Protein AF-A0A7C2ZJB8-F1 (afdb_monomer_lite)

Secondary structure (DSSP, 8-state):
-PPPPHHHH---EEEE---TTGGGT--HHHHHHHHHHTT--EEEE--SSSEESS---STTPEEPTT-TT--HHHHHHHHHHTTTSHHHHHHHH-----PPP-

Structure (mmCIF, N/CA/C/O backbone):
data_AF-A0A7C2ZJB8-F1
#
_entry.id   AF-A0A7C2ZJB8-F1
#
loop_
_atom_site.group_PDB
_atom_site.id
_atom_site.type_symbol
_atom_site.label_atom_id
_atom_site.label_alt_id
_atom_site.label_comp_id
_atom_site.label_asym_id
_atom_site.label_entity_id
_atom_site.label_seq_id
_atom_site.pdbx_PDB_ins_code
_atom_site.Cartn_x
_atom_site.Cartn_y
_atom_site.Cartn_z
_atom_site.occupancy
_atom_site.B_iso_or_equiv
_atom_site.auth_seq_id
_atom_site.auth_comp_id
_atom_site.auth_asym_id
_atom_site.auth_atom_id
_atom_site.pdbx_PDB_model_num
ATOM 1 N N . MET A 1 1 ? -16.116 24.008 15.353 1.00 52.94 1 MET A N 1
ATOM 2 C CA . MET A 1 1 ? -15.093 23.312 16.166 1.00 52.94 1 MET A CA 1
ATOM 3 C C . MET A 1 1 ? -14.077 22.708 15.217 1.00 52.94 1 MET A C 1
ATOM 5 O O . MET A 1 1 ? -14.488 22.059 14.262 1.00 52.94 1 MET A O 1
ATOM 9 N N . GLN A 1 2 ? -12.787 22.972 15.414 1.00 67.12 2 GLN A N 1
ATOM 10 C CA . GLN A 1 2 ? -11.739 22.374 14.589 1.00 67.12 2 GLN A CA 1
ATOM 11 C C . GLN A 1 2 ? -11.598 20.898 14.975 1.00 67.12 2 GLN A C 1
ATOM 13 O O . GLN A 1 2 ? -11.507 20.587 16.160 1.00 67.12 2 GLN A O 1
ATOM 18 N N . ARG A 1 3 ? -11.660 19.988 13.997 1.00 79.31 3 ARG A N 1
ATOM 19 C CA . ARG A 1 3 ? -11.405 18.563 14.247 1.00 79.31 3 ARG A CA 1
ATOM 20 C C . ARG A 1 3 ? -9.956 18.390 14.695 1.00 79.31 3 ARG A C 1
ATOM 22 O O . ARG A 1 3 ? -9.065 19.000 14.107 1.00 79.31 3 ARG A O 1
ATOM 29 N N . ASP A 1 4 ? -9.737 17.529 15.686 1.00 87.81 4 ASP A N 1
ATOM 30 C CA . ASP A 1 4 ? -8.391 17.102 16.063 1.00 87.81 4 ASP A CA 1
ATOM 31 C C . ASP A 1 4 ? -7.635 16.559 14.840 1.00 87.81 4 ASP A C 1
ATOM 33 O O . ASP A 1 4 ? -8.243 15.935 13.956 1.00 87.81 4 ASP A O 1
ATOM 37 N N . PRO A 1 5 ? -6.310 16.766 14.765 1.00 85.19 5 PRO A N 1
ATOM 38 C CA . PRO A 1 5 ? -5.517 16.243 13.664 1.00 85.19 5 PRO A CA 1
ATOM 39 C C . PRO A 1 5 ? -5.594 14.711 13.618 1.00 85.19 5 PRO A C 1
ATOM 41 O O . PRO A 1 5 ? -5.747 14.050 14.648 1.00 85.19 5 PRO A O 1
ATOM 44 N N . TRP A 1 6 ? -5.483 14.136 12.419 1.00 79.81 6 TRP A N 1
ATOM 45 C CA . TRP A 1 6 ? -5.671 12.699 12.182 1.00 79.81 6 TRP A CA 1
ATOM 46 C C . TRP A 1 6 ? -4.822 11.818 13.108 1.00 79.81 6 TRP A C 1
ATOM 48 O O . TRP A 1 6 ? -5.330 10.845 13.662 1.00 79.81 6 TRP A O 1
ATOM 58 N N . TYR A 1 7 ? -3.574 12.214 13.376 1.00 82.38 7 TYR A N 1
ATOM 59 C CA . TYR A 1 7 ? -2.637 11.459 14.212 1.00 82.38 7 TYR A CA 1
ATOM 60 C C . TYR A 1 7 ? -3.044 11.397 15.693 1.00 82.38 7 TYR A C 1
ATOM 62 O O . TYR A 1 7 ? -2.515 10.581 16.439 1.00 82.38 7 TYR A O 1
ATOM 70 N N . ARG A 1 8 ? -3.987 12.241 16.140 1.00 87.44 8 ARG A N 1
ATOM 71 C CA . ARG A 1 8 ? -4.607 12.159 17.477 1.00 87.44 8 ARG A CA 1
ATOM 72 C C . ARG A 1 8 ? -5.916 11.366 17.489 1.00 87.44 8 ARG A C 1
ATOM 74 O O . ARG A 1 8 ? -6.395 11.005 18.563 1.00 87.44 8 ARG A O 1
ATOM 81 N N . ARG A 1 9 ? -6.501 11.113 16.314 1.00 86.12 9 ARG A N 1
ATOM 82 C CA . ARG A 1 9 ? -7.786 10.419 16.145 1.00 86.12 9 ARG A CA 1
ATOM 83 C C . ARG A 1 9 ? -7.622 8.927 15.869 1.00 86.12 9 ARG A C 1
ATOM 85 O O . ARG A 1 9 ? -8.394 8.157 16.421 1.00 86.12 9 ARG A O 1
ATOM 92 N N . VAL A 1 10 ? -6.631 8.528 15.071 1.00 88.50 10 VAL A N 1
ATOM 93 C CA . VAL A 1 10 ? -6.388 7.119 14.710 1.00 88.50 10 VAL A CA 1
ATOM 94 C C . VAL A 1 10 ? -5.934 6.321 15.938 1.00 88.50 10 VAL A C 1
ATOM 96 O O . VAL A 1 10 ? -4.923 6.652 16.560 1.00 88.50 10 VAL A O 1
ATOM 99 N N . ARG A 1 11 ? -6.666 5.258 16.286 1.00 90.62 11 ARG A N 1
ATOM 100 C CA . ARG A 1 11 ? -6.363 4.346 17.402 1.00 90.62 11 ARG A CA 1
ATOM 101 C C . ARG A 1 11 ? -6.018 2.939 16.930 1.00 90.62 11 ARG A C 1
ATOM 103 O O . ARG A 1 11 ? -5.228 2.271 17.597 1.00 90.62 11 ARG A O 1
ATOM 110 N N . ARG A 1 12 ? -6.572 2.488 15.800 1.00 92.12 12 ARG A N 1
ATOM 111 C CA . ARG A 1 12 ? -6.298 1.159 15.233 1.00 92.12 12 ARG A CA 1
ATOM 112 C C . ARG A 1 12 ? -5.542 1.241 13.910 1.00 92.12 12 ARG A C 1
ATOM 114 O O . ARG A 1 12 ? -6.063 1.732 12.911 1.00 92.12 12 ARG A O 1
ATOM 121 N N . TRP A 1 13 ? -4.338 0.679 13.904 1.00 89.75 13 TRP A N 1
ATOM 122 C CA . TRP A 1 13 ? -3.475 0.602 12.731 1.00 89.75 13 TRP A CA 1
ATOM 123 C C . TRP A 1 13 ? -3.442 -0.806 12.145 1.00 89.75 13 TRP A C 1
ATOM 125 O O . TRP A 1 13 ? -3.318 -1.787 12.875 1.00 89.75 13 TRP A O 1
ATOM 135 N N . GLY A 1 14 ? -3.525 -0.889 10.822 1.00 88.88 14 GLY A N 1
ATOM 136 C CA . GLY A 1 14 ? -3.193 -2.070 10.041 1.00 88.88 14 GLY A CA 1
ATOM 137 C C . GLY A 1 14 ? -1.852 -1.884 9.345 1.00 88.88 14 GLY A C 1
ATOM 138 O O . GLY A 1 14 ? -1.486 -0.776 8.960 1.00 88.88 14 GLY A O 1
ATOM 139 N N . GLN A 1 15 ? -1.125 -2.973 9.142 1.00 88.19 15 GLN A N 1
ATOM 140 C CA . GLN A 1 15 ? 0.064 -2.976 8.302 1.00 88.19 15 GLN A CA 1
ATOM 141 C C . GLN A 1 15 ? -0.065 -4.109 7.298 1.00 88.19 15 GLN A C 1
ATOM 143 O O . GLN A 1 15 ? -0.367 -5.241 7.677 1.00 88.19 15 GLN A O 1
ATOM 148 N N . THR A 1 16 ? 0.172 -3.807 6.025 1.00 86.69 16 THR A N 1
ATOM 149 C CA . THR A 1 16 ? 0.275 -4.839 4.990 1.00 86.69 16 THR A CA 1
ATOM 150 C C . THR A 1 16 ? 1.633 -4.754 4.321 1.00 86.69 16 THR A C 1
ATOM 152 O O . THR A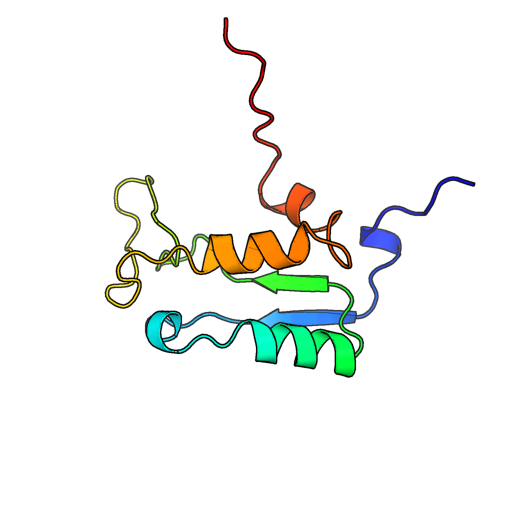 1 16 ? 2.186 -3.669 4.140 1.00 86.69 16 THR A O 1
ATOM 155 N N . ASN A 1 17 ? 2.191 -5.922 4.009 1.00 89.19 17 ASN A N 1
ATOM 156 C CA . ASN A 1 17 ? 3.483 -6.035 3.358 1.00 89.19 17 ASN A CA 1
ATOM 157 C C . ASN A 1 17 ? 3.291 -6.656 1.977 1.00 89.19 17 ASN A C 1
ATOM 159 O O . ASN A 1 17 ? 3.002 -7.846 1.867 1.00 89.19 17 ASN A O 1
ATOM 163 N N . ILE A 1 18 ? 3.460 -5.840 0.944 1.00 90.38 18 ILE A N 1
ATOM 164 C CA . ILE A 1 18 ? 3.484 -6.257 -0.451 1.00 90.38 18 ILE A CA 1
ATOM 165 C C . ILE A 1 18 ? 4.767 -7.059 -0.679 1.00 90.38 18 ILE A C 1
ATOM 167 O O . ILE A 1 18 ? 5.872 -6.587 -0.381 1.00 90.38 18 ILE A O 1
ATOM 171 N N . ARG A 1 19 ? 4.617 -8.272 -1.203 1.00 91.12 19 ARG A N 1
ATOM 172 C CA . ARG A 1 19 ? 5.690 -9.172 -1.636 1.00 91.12 19 ARG A CA 1
ATOM 173 C C . ARG A 1 19 ? 5.929 -9.011 -3.133 1.00 91.12 19 ARG A C 1
ATOM 175 O O . ARG A 1 19 ? 5.042 -8.586 -3.866 1.00 91.12 19 ARG A O 1
ATOM 182 N N . GLU A 1 20 ? 7.106 -9.426 -3.602 1.00 91.19 20 GLU A N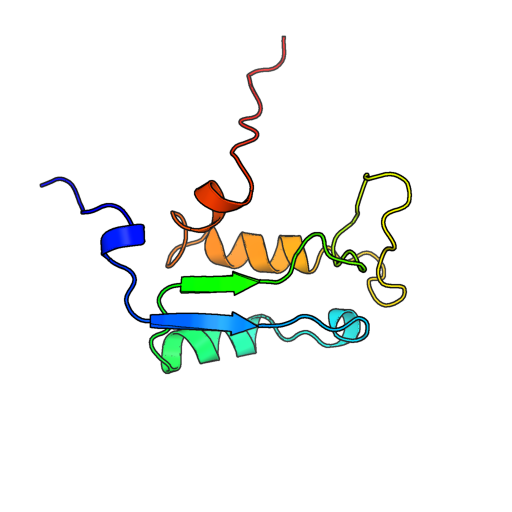 1
ATOM 183 C CA . GLU A 1 20 ? 7.521 -9.237 -5.000 1.00 91.19 20 GLU A CA 1
ATOM 184 C C . GLU A 1 20 ? 6.501 -9.801 -6.005 1.00 91.19 20 GLU A C 1
ATOM 186 O O . GLU A 1 20 ? 6.244 -9.148 -7.013 1.00 91.19 20 GLU A O 1
ATOM 191 N N . ILE A 1 21 ? 5.872 -10.940 -5.683 1.00 92.69 21 ILE A N 1
ATOM 192 C CA . ILE A 1 21 ? 4.871 -11.641 -6.509 1.00 92.69 21 ILE A CA 1
ATOM 193 C C . ILE A 1 21 ? 3.449 -11.063 -6.422 1.00 92.69 21 ILE A C 1
ATOM 195 O O . ILE A 1 21 ? 2.626 -11.299 -7.305 1.00 92.69 21 ILE A O 1
ATOM 199 N N . ASP A 1 22 ? 3.134 -10.293 -5.380 1.00 91.62 22 ASP A N 1
ATOM 200 C CA . ASP A 1 22 ? 1.758 -9.864 -5.136 1.00 91.62 22 ASP A CA 1
ATOM 201 C C . ASP A 1 22 ? 1.149 -8.959 -6.230 1.00 91.62 22 ASP A C 1
ATOM 203 O O . ASP A 1 22 ? -0.065 -9.050 -6.411 1.00 91.62 22 ASP A O 1
ATOM 207 N N . PRO A 1 23 ? 1.887 -8.135 -7.014 1.00 92.12 23 PRO A N 1
ATOM 208 C CA . PRO A 1 23 ? 1.285 -7.281 -8.044 1.00 92.12 23 PRO A CA 1
ATOM 209 C C . PRO A 1 23 ? 0.352 -7.981 -9.039 1.00 92.12 23 PRO A C 1
ATOM 211 O O . PRO A 1 23 ? -0.593 -7.348 -9.513 1.00 92.12 23 PRO A O 1
ATOM 214 N N . GLN A 1 24 ? 0.567 -9.272 -9.307 1.00 92.31 24 GLN A N 1
ATOM 215 C CA . GLN A 1 24 ? -0.267 -10.070 -10.213 1.00 92.31 24 GLN A CA 1
ATOM 216 C C . GLN A 1 24 ? -1.646 -10.401 -9.636 1.00 92.31 24 GLN A C 1
ATOM 218 O O . GLN A 1 24 ? -2.596 -10.608 -10.389 1.00 92.31 24 GLN A O 1
ATOM 223 N N . HIS A 1 25 ? -1.760 -10.470 -8.309 1.00 91.88 25 HIS A N 1
ATOM 224 C CA . HIS A 1 25 ? -2.933 -11.019 -7.625 1.00 91.88 25 HIS A CA 1
ATOM 225 C C . HIS A 1 25 ? -3.394 -10.172 -6.430 1.00 91.88 25 HIS A C 1
ATOM 227 O O . HIS A 1 25 ? -4.218 -10.623 -5.637 1.00 91.88 25 HIS A O 1
ATOM 233 N N . TYR A 1 26 ? -2.873 -8.950 -6.273 1.00 93.44 26 TYR A N 1
ATOM 234 C CA . TYR A 1 26 ? -3.228 -8.083 -5.153 1.00 93.44 26 TYR A CA 1
ATOM 235 C C . TYR A 1 26 ? -4.682 -7.607 -5.273 1.00 93.44 26 TYR A C 1
ATOM 237 O O . TYR A 1 26 ? -4.994 -6.735 -6.093 1.00 93.44 26 TYR A O 1
ATOM 245 N N . ASP A 1 27 ? -5.553 -8.159 -4.427 1.00 93.44 27 ASP A N 1
ATOM 246 C CA . ASP A 1 27 ? -6.971 -7.809 -4.341 1.00 93.44 27 ASP A CA 1
ATOM 247 C C . ASP A 1 27 ? -7.182 -6.598 -3.417 1.00 93.44 27 ASP A C 1
ATOM 249 O O . ASP A 1 27 ? -7.337 -6.710 -2.198 1.00 93.44 27 ASP A O 1
ATOM 253 N N . ILE A 1 28 ? -7.172 -5.408 -4.017 1.00 91.25 28 ILE A N 1
ATOM 254 C CA . ILE A 1 28 ? -7.360 -4.139 -3.304 1.00 91.25 28 ILE A CA 1
ATOM 255 C C . ILE A 1 28 ? -8.757 -4.056 -2.673 1.00 91.25 28 ILE A C 1
ATOM 257 O O . ILE A 1 28 ? -8.900 -3.573 -1.549 1.00 91.25 28 ILE A O 1
ATOM 261 N N . ALA A 1 29 ? -9.788 -4.546 -3.366 1.00 91.69 29 ALA A N 1
ATOM 262 C CA . ALA A 1 29 ? -11.165 -4.469 -2.888 1.00 91.69 29 ALA A CA 1
ATOM 263 C C . ALA A 1 29 ? -11.382 -5.354 -1.653 1.00 91.69 29 ALA A C 1
ATOM 265 O O . ALA A 1 29 ? -12.116 -4.978 -0.733 1.00 91.69 29 ALA A O 1
ATOM 266 N N . TRP A 1 30 ? -10.731 -6.518 -1.610 1.00 94.38 30 TRP A N 1
ATOM 267 C CA . TRP A 1 30 ? -10.711 -7.374 -0.431 1.00 94.38 30 TRP A CA 1
ATOM 268 C C . TRP A 1 30 ? -10.034 -6.680 0.750 1.00 94.38 30 TRP A C 1
ATOM 270 O O . TRP A 1 30 ? -10.633 -6.605 1.821 1.00 94.38 30 TRP A O 1
ATOM 280 N N . TRP A 1 31 ? -8.847 -6.095 0.557 1.00 92.44 31 TRP A N 1
ATOM 281 C CA . TRP A 1 31 ? -8.137 -5.385 1.627 1.00 92.44 31 TRP A CA 1
ATOM 282 C C . TRP A 1 31 ? -8.925 -4.189 2.162 1.00 92.44 31 TRP A C 1
ATOM 284 O O . TRP A 1 31 ? -9.072 -4.042 3.374 1.00 92.44 31 TRP A O 1
ATOM 294 N N . GLN A 1 32 ? -9.516 -3.385 1.276 1.00 90.06 32 GLN A N 1
ATOM 295 C CA . GLN A 1 32 ? -10.361 -2.258 1.668 1.00 90.06 32 GLN A CA 1
ATOM 296 C C . GLN A 1 32 ? -11.569 -2.714 2.502 1.00 90.06 32 GLN A C 1
ATOM 298 O O . GLN A 1 32 ? -11.933 -2.074 3.493 1.00 90.06 32 GLN A O 1
ATOM 303 N N . ARG A 1 33 ? -12.198 -3.833 2.121 1.00 92.81 33 ARG A N 1
ATOM 304 C CA . ARG A 1 33 ? -13.291 -4.447 2.884 1.00 92.81 33 ARG A CA 1
ATOM 305 C C . ARG A 1 33 ? -12.812 -4.944 4.242 1.00 92.81 33 ARG A C 1
ATOM 307 O O . ARG A 1 33 ? -13.426 -4.595 5.244 1.00 92.81 33 ARG A O 1
ATOM 314 N N . TYR A 1 34 ? -11.703 -5.671 4.273 1.00 93.81 34 TYR A N 1
ATOM 315 C CA . TYR A 1 34 ? -11.120 -6.209 5.494 1.00 93.81 34 TYR A CA 1
ATOM 316 C C . TYR A 1 34 ? -10.767 -5.102 6.495 1.00 93.81 34 TYR A C 1
ATOM 318 O O . TYR A 1 34 ? -11.143 -5.185 7.663 1.00 93.81 34 TYR A O 1
ATOM 326 N N . TRP A 1 35 ? -10.107 -4.025 6.058 1.00 91.81 35 TRP A N 1
ATOM 327 C CA . TRP A 1 35 ? -9.771 -2.897 6.934 1.00 91.81 35 TRP A CA 1
ATOM 328 C C . TRP A 1 35 ? -11.017 -2.215 7.498 1.00 91.81 35 TRP A C 1
ATOM 330 O O . TRP A 1 35 ? -11.066 -1.916 8.689 1.00 91.81 35 TRP A O 1
ATOM 340 N N . ARG A 1 36 ? -12.059 -2.041 6.677 1.00 90.00 36 ARG A N 1
ATOM 341 C CA . ARG A 1 36 ? -13.338 -1.487 7.132 1.00 90.00 36 ARG A CA 1
ATOM 342 C C . ARG A 1 36 ? -14.020 -2.392 8.161 1.00 90.00 36 ARG A C 1
ATOM 344 O O . ARG A 1 36 ? -14.436 -1.909 9.208 1.00 90.00 36 ARG A O 1
ATOM 351 N N . GLU A 1 37 ? -14.128 -3.688 7.881 1.00 95.00 37 GLU A N 1
ATOM 352 C CA . GLU A 1 37 ? -14.807 -4.664 8.749 1.00 95.00 37 GLU A CA 1
ATOM 353 C C . GLU A 1 37 ? -14.074 -4.880 10.076 1.00 95.00 37 GLU A C 1
ATOM 355 O O . GLU A 1 37 ? -14.699 -5.102 11.110 1.00 95.00 37 GLU A O 1
ATOM 360 N N . THR A 1 38 ? -12.749 -4.745 10.072 1.00 94.19 38 THR A N 1
ATOM 361 C CA . THR A 1 38 ? -11.916 -4.841 11.279 1.00 94.19 38 THR A CA 1
ATOM 362 C C . THR A 1 38 ? -11.737 -3.506 12.004 1.00 94.19 38 THR A C 1
ATOM 364 O O . THR A 1 38 ? -11.039 -3.450 13.019 1.00 94.19 38 THR A O 1
ATOM 367 N N . GLY A 1 39 ? -12.371 -2.428 11.532 1.00 91.38 39 GLY A N 1
ATOM 368 C CA . GLY A 1 39 ? -12.294 -1.102 12.148 1.00 91.38 39 GLY A CA 1
ATOM 369 C C . GLY A 1 39 ? -10.887 -0.501 12.137 1.00 91.38 39 GLY A C 1
ATOM 370 O O . GLY A 1 39 ? -10.528 0.213 13.069 1.00 91.38 39 GLY A O 1
ATOM 371 N N . ILE A 1 40 ? -10.063 -0.842 11.144 1.00 90.75 40 ILE A N 1
ATOM 372 C CA . ILE A 1 40 ? -8.750 -0.226 10.943 1.00 90.75 40 ILE A CA 1
ATOM 373 C C . ILE A 1 40 ? -8.946 1.219 10.474 1.00 90.75 40 ILE A C 1
ATOM 375 O O . ILE A 1 40 ? -9.660 1.488 9.510 1.00 90.75 40 ILE A O 1
ATOM 379 N N . GLU A 1 41 ? -8.286 2.144 11.165 1.00 86.44 41 GLU A N 1
ATOM 380 C CA . GLU A 1 41 ? -8.416 3.594 10.983 1.00 86.44 41 GLU A CA 1
ATOM 381 C C . GLU A 1 41 ? -7.181 4.224 10.321 1.00 86.44 41 GLU A C 1
ATOM 383 O O . GLU A 1 41 ? -7.242 5.352 9.840 1.00 86.44 41 GLU A O 1
ATOM 388 N N . GLY A 1 42 ? -6.057 3.501 10.281 1.00 86.75 42 GLY A N 1
ATOM 389 C CA . GLY A 1 42 ? -4.838 3.873 9.558 1.00 86.75 42 GLY A CA 1
ATOM 390 C C . GLY A 1 42 ? -4.155 2.635 8.980 1.00 86.75 42 GLY A C 1
ATOM 391 O O . GLY A 1 42 ? -4.136 1.594 9.633 1.00 86.75 42 GLY A O 1
ATOM 392 N N . VAL A 1 43 ? -3.582 2.726 7.778 1.00 89.12 43 VAL A N 1
ATOM 393 C CA . VAL A 1 43 ? -2.830 1.620 7.163 1.00 89.12 43 VAL A CA 1
ATOM 394 C C . VAL A 1 43 ? -1.409 2.061 6.846 1.00 89.12 43 VAL A C 1
ATOM 396 O O . VAL A 1 43 ? -1.195 3.121 6.267 1.00 89.12 43 VAL A O 1
ATOM 399 N N . VAL A 1 44 ? -0.439 1.224 7.203 1.00 87.25 44 VAL A N 1
ATOM 400 C CA . VAL A 1 44 ? 0.958 1.370 6.794 1.00 87.25 44 VAL A CA 1
ATOM 401 C C . VAL A 1 44 ? 1.240 0.406 5.645 1.00 87.25 44 VAL A C 1
ATOM 403 O O . VAL A 1 44 ? 1.003 -0.801 5.761 1.00 87.25 44 VAL A O 1
ATOM 406 N N . LEU A 1 45 ? 1.756 0.951 4.545 1.00 87.12 45 LEU A N 1
ATOM 407 C CA . LEU A 1 45 ? 2.189 0.204 3.368 1.00 87.12 45 LEU A CA 1
ATOM 408 C C . LEU A 1 45 ? 3.703 0.291 3.225 1.00 87.12 45 LEU A C 1
ATOM 410 O O . LEU A 1 45 ? 4.299 1.346 3.442 1.00 87.12 45 LEU A O 1
ATOM 414 N N . ASN A 1 46 ? 4.328 -0.807 2.816 1.00 84.88 46 ASN A N 1
ATOM 415 C CA . ASN A 1 46 ? 5.731 -0.789 2.435 1.00 84.88 46 ASN A CA 1
ATOM 416 C C . ASN A 1 46 ? 5.906 -0.129 1.056 1.00 84.88 46 ASN A C 1
ATOM 418 O O . ASN A 1 46 ? 5.343 -0.568 0.054 1.00 84.88 46 ASN A O 1
ATOM 422 N N . ALA A 1 47 ? 6.736 0.911 1.009 1.00 78.25 47 ALA A N 1
ATOM 423 C CA . ALA A 1 47 ? 7.148 1.602 -0.207 1.00 78.25 47 ALA A CA 1
ATOM 424 C C . ALA A 1 47 ? 8.602 2.065 -0.061 1.00 78.25 47 ALA A C 1
ATOM 426 O O . ALA A 1 47 ? 9.014 2.466 1.024 1.00 78.25 47 ALA A O 1
ATOM 427 N N . GLY A 1 48 ? 9.388 1.999 -1.139 1.00 68.88 48 GLY A N 1
ATOM 428 C CA . GLY A 1 48 ? 10.778 2.477 -1.129 1.00 68.88 48 GLY A CA 1
ATOM 429 C C . GLY A 1 48 ? 11.783 1.558 -0.421 1.00 68.88 48 GLY A C 1
ATOM 430 O O . GLY A 1 48 ? 12.804 2.036 0.063 1.00 68.88 48 GLY A O 1
ATOM 431 N N . GLY A 1 49 ? 11.488 0.255 -0.332 1.00 74.19 49 GLY A N 1
ATOM 432 C CA . GLY A 1 49 ? 12.435 -0.763 0.135 1.00 74.19 49 GLY A CA 1
ATOM 433 C C . GLY A 1 49 ? 13.367 -1.257 -0.979 1.00 74.19 49 GLY A C 1
ATOM 434 O O . GLY A 1 49 ? 13.671 -0.540 -1.922 1.00 74.19 49 GLY A O 1
ATOM 435 N N . ILE A 1 50 ? 13.800 -2.518 -0.895 1.00 83.62 50 ILE A N 1
ATOM 436 C CA . ILE A 1 50 ? 14.634 -3.150 -1.938 1.00 83.62 50 ILE A CA 1
ATOM 437 C C . ILE A 1 50 ? 13.883 -3.240 -3.277 1.00 83.62 50 ILE A C 1
ATOM 439 O O . ILE A 1 50 ? 14.513 -3.191 -4.329 1.00 83.62 50 ILE A O 1
ATOM 443 N N . VAL A 1 51 ? 12.553 -3.381 -3.239 1.00 91.25 51 VAL A N 1
ATOM 444 C CA . VAL A 1 51 ? 11.695 -3.586 -4.412 1.00 91.25 51 VAL A CA 1
ATOM 445 C C . VAL A 1 51 ? 10.651 -2.472 -4.524 1.00 91.25 51 VAL A C 1
ATOM 447 O O . VAL A 1 51 ? 9.939 -2.178 -3.562 1.00 91.25 51 VAL A O 1
ATOM 450 N N . ALA A 1 52 ? 10.519 -1.902 -5.722 1.00 92.69 52 ALA A N 1
ATOM 451 C CA . ALA A 1 52 ? 9.493 -0.935 -6.086 1.00 92.69 52 ALA A CA 1
ATOM 452 C C . ALA A 1 52 ? 8.233 -1.627 -6.627 1.00 92.69 52 ALA A C 1
ATOM 454 O O . ALA A 1 52 ? 8.299 -2.421 -7.572 1.00 92.69 52 ALA A O 1
ATOM 455 N N . TYR A 1 53 ? 7.081 -1.237 -6.079 1.00 92.88 53 TYR A N 1
ATOM 456 C CA . TYR A 1 53 ? 5.736 -1.649 -6.512 1.00 92.88 53 TYR A CA 1
ATOM 457 C C . TYR A 1 53 ? 5.001 -0.543 -7.291 1.00 92.88 53 TYR A C 1
ATOM 459 O O . TYR A 1 53 ? 3.775 -0.494 -7.314 1.00 92.88 53 TYR A O 1
ATOM 467 N N . TYR A 1 54 ? 5.771 0.356 -7.903 1.00 92.19 54 TYR A N 1
ATOM 468 C CA . TYR A 1 54 ? 5.340 1.510 -8.696 1.00 92.19 54 TYR A CA 1
ATOM 469 C C . TYR A 1 54 ? 6.325 1.729 -9.859 1.00 92.19 54 TYR A C 1
ATOM 471 O O . TYR A 1 54 ? 7.437 1.179 -9.820 1.00 92.19 54 TYR A O 1
ATOM 479 N N . PRO A 1 55 ? 5.975 2.518 -10.895 1.00 90.94 55 PRO A N 1
ATOM 480 C CA . PRO A 1 55 ? 6.893 2.893 -11.973 1.00 90.94 55 PRO A CA 1
ATOM 481 C C . PRO A 1 55 ? 7.979 3.857 -11.461 1.00 90.94 55 PRO A C 1
ATOM 483 O O . PRO A 1 55 ? 7.938 5.067 -11.674 1.00 90.94 55 PRO A O 1
ATOM 486 N N . THR A 1 56 ? 8.955 3.320 -10.726 1.00 89.75 56 THR A N 1
ATOM 487 C CA . THR A 1 56 ? 10.035 4.096 -10.105 1.00 89.75 56 THR A CA 1
ATOM 488 C C . THR A 1 56 ? 10.911 4.797 -11.146 1.00 89.75 56 THR A C 1
ATOM 490 O O . THR A 1 56 ? 11.393 4.177 -12.089 1.00 89.75 56 THR A O 1
ATOM 493 N N . ALA A 1 57 ? 11.168 6.089 -10.929 1.00 89.44 57 ALA A N 1
ATOM 494 C CA . ALA A 1 57 ? 12.153 6.876 -11.677 1.00 89.44 57 ALA A CA 1
ATOM 495 C C . ALA A 1 57 ? 13.505 6.988 -10.943 1.00 89.44 57 ALA A C 1
ATOM 497 O O . ALA A 1 57 ? 14.402 7.695 -11.396 1.00 89.44 57 ALA A O 1
ATOM 498 N N . VAL A 1 58 ? 13.646 6.330 -9.785 1.00 88.69 58 VAL A N 1
ATOM 499 C CA . VAL A 1 58 ? 14.874 6.357 -8.980 1.00 88.69 58 VAL A CA 1
ATOM 500 C C . VAL A 1 58 ? 15.916 5.428 -9.616 1.00 88.69 58 VAL A C 1
ATOM 502 O O . VAL A 1 58 ? 15.655 4.224 -9.715 1.00 88.69 58 VAL A O 1
ATOM 505 N N . PRO A 1 59 ? 17.094 5.939 -10.026 1.00 90.25 59 PRO A N 1
ATOM 506 C CA . PRO A 1 59 ? 18.142 5.113 -10.617 1.00 90.25 59 PRO A CA 1
ATOM 507 C C . PRO A 1 59 ? 18.576 3.978 -9.682 1.00 90.25 59 PRO A C 1
ATOM 509 O O . PRO A 1 59 ? 18.801 4.197 -8.495 1.00 90.25 59 PRO A O 1
ATOM 512 N N . GLY A 1 60 ? 18.693 2.760 -10.216 1.00 87.62 60 GLY A N 1
ATOM 513 C CA . GLY A 1 60 ? 19.137 1.580 -9.461 1.00 87.62 60 GLY A CA 1
ATOM 514 C C . GLY A 1 60 ? 18.097 0.972 -8.511 1.00 87.62 60 GLY A C 1
ATOM 515 O O . GLY A 1 60 ? 18.357 -0.077 -7.926 1.00 87.62 60 GLY A O 1
ATOM 516 N N . HIS A 1 61 ? 16.909 1.568 -8.375 1.00 90.38 61 HIS A N 1
ATOM 517 C CA . HIS A 1 61 ? 15.834 0.981 -7.581 1.00 90.38 61 HIS A CA 1
ATOM 518 C C . HIS A 1 61 ? 15.212 -0.200 -8.336 1.00 90.38 61 HIS A C 1
ATOM 520 O O . HIS A 1 61 ? 14.638 -0.035 -9.415 1.00 90.38 61 HIS A O 1
ATOM 526 N N . ARG A 1 62 ? 15.328 -1.407 -7.775 1.00 91.44 62 ARG A N 1
ATOM 527 C CA . ARG A 1 62 ? 14.795 -2.624 -8.392 1.00 91.44 62 ARG A CA 1
ATOM 528 C C . ARG A 1 62 ? 13.271 -2.552 -8.449 1.00 91.44 62 ARG A C 1
ATOM 530 O O . ARG A 1 62 ? 12.603 -2.552 -7.424 1.00 91.44 62 ARG A O 1
ATOM 537 N N . ARG A 1 63 ? 12.713 -2.550 -9.655 1.00 92.12 63 ARG A N 1
ATOM 538 C CA . ARG A 1 63 ? 11.275 -2.714 -9.895 1.00 92.12 63 ARG A CA 1
ATOM 539 C C . ARG A 1 63 ? 10.891 -4.188 -9.756 1.00 92.12 63 ARG A C 1
ATOM 541 O O . ARG A 1 63 ? 11.646 -5.041 -10.222 1.00 92.12 63 ARG A O 1
ATOM 548 N N . SER A 1 64 ? 9.737 -4.492 -9.154 1.00 92.88 64 SER A N 1
ATOM 549 C CA . SER A 1 64 ? 9.237 -5.874 -9.157 1.00 92.88 64 SER A CA 1
ATOM 550 C C . SER A 1 64 ? 9.085 -6.366 -10.609 1.00 92.88 64 SER A C 1
ATOM 552 O O . SER A 1 64 ? 8.443 -5.681 -11.412 1.00 92.88 64 SER A O 1
ATOM 554 N N . PRO A 1 65 ? 9.631 -7.546 -10.964 1.00 92.38 65 PRO A N 1
ATOM 555 C CA . PRO A 1 65 ? 9.471 -8.125 -12.298 1.00 92.38 65 PRO A CA 1
ATOM 556 C C . PRO A 1 65 ? 8.019 -8.536 -12.582 1.00 92.38 65 PRO A C 1
ATOM 558 O O . PRO A 1 65 ? 7.632 -8.679 -13.737 1.00 92.38 65 PRO A O 1
ATOM 561 N N . PHE A 1 66 ? 7.203 -8.684 -11.536 1.00 94.44 66 PHE A N 1
ATOM 562 C CA . PHE A 1 66 ? 5.796 -9.066 -11.628 1.00 94.44 66 PHE A CA 1
ATOM 563 C C . PHE A 1 66 ? 4.853 -7.861 -11.750 1.00 94.44 66 PHE A C 1
ATOM 565 O O . PHE A 1 66 ? 3.644 -8.039 -11.864 1.00 94.44 66 PHE A O 1
ATOM 572 N N . LEU A 1 67 ? 5.386 -6.633 -11.719 1.00 92.69 67 LEU A N 1
ATOM 573 C CA . LEU A 1 67 ? 4.585 -5.409 -11.719 1.00 92.69 67 LEU A CA 1
ATOM 574 C C . LEU A 1 67 ? 3.892 -5.133 -13.069 1.00 92.69 67 LEU A C 1
ATOM 576 O O . LEU A 1 67 ? 2.871 -4.453 -13.091 1.00 92.69 67 LEU A O 1
ATOM 580 N N . GLY A 1 68 ? 4.410 -5.657 -14.187 1.00 91.38 68 GLY A N 1
ATOM 581 C CA . GLY A 1 68 ? 3.838 -5.418 -15.522 1.00 91.38 68 GLY A CA 1
ATOM 582 C C . GLY A 1 68 ? 3.806 -3.927 -15.863 1.00 91.38 68 GLY A C 1
ATOM 583 O O . GLY A 1 68 ? 4.828 -3.265 -15.728 1.00 91.38 68 GLY A O 1
ATOM 584 N N . ASP A 1 69 ? 2.647 -3.389 -16.241 1.00 91.69 69 ASP A N 1
ATOM 585 C CA . ASP A 1 69 ? 2.414 -1.944 -16.439 1.00 91.69 69 ASP A CA 1
ATOM 586 C C . ASP A 1 69 ? 1.684 -1.282 -15.255 1.00 91.69 69 ASP A C 1
ATOM 588 O O . ASP A 1 69 ? 1.265 -0.129 -15.329 1.00 91.69 69 ASP A O 1
ATOM 592 N N . ARG A 1 70 ? 1.523 -2.009 -14.142 1.00 91.12 70 ARG A N 1
ATOM 593 C CA . ARG A 1 70 ? 0.748 -1.562 -12.983 1.00 91.12 70 ARG A CA 1
ATOM 594 C C . ARG A 1 70 ? 1.524 -0.563 -12.122 1.00 91.12 70 ARG A C 1
ATOM 596 O O . ARG A 1 70 ? 2.745 -0.649 -11.973 1.00 91.12 70 ARG A O 1
ATOM 603 N N . ASP A 1 71 ? 0.781 0.321 -11.466 1.00 92.25 71 ASP A N 1
ATOM 604 C CA . ASP A 1 71 ? 1.238 1.093 -10.313 1.00 92.25 71 ASP A CA 1
ATOM 605 C C . ASP A 1 71 ? 0.476 0.636 -9.060 1.00 92.25 71 ASP A C 1
ATOM 607 O O . ASP A 1 71 ? -0.489 1.265 -8.645 1.00 92.25 71 ASP A O 1
ATOM 611 N N . LEU A 1 72 ? 0.872 -0.501 -8.470 1.00 92.00 72 LEU A N 1
ATOM 612 C CA . LEU A 1 72 ? 0.145 -1.078 -7.330 1.00 92.00 72 LEU A CA 1
ATOM 613 C C . LEU A 1 72 ? 0.172 -0.141 -6.114 1.00 92.00 72 LEU A C 1
ATOM 615 O O . LEU A 1 72 ? -0.820 -0.012 -5.398 1.00 92.00 72 LEU A O 1
ATOM 619 N N . PHE A 1 73 ? 1.310 0.500 -5.862 1.00 89.69 73 PHE A N 1
ATOM 620 C CA . PHE A 1 73 ? 1.420 1.460 -4.771 1.00 89.69 73 PHE A CA 1
ATOM 621 C C . PHE A 1 73 ? 0.556 2.711 -5.032 1.00 89.69 73 PHE A C 1
ATOM 623 O O . PHE A 1 73 ? -0.113 3.179 -4.113 1.00 89.69 73 PHE A O 1
ATOM 630 N N . GLY A 1 74 ? 0.497 3.204 -6.273 1.00 89.88 74 GLY A N 1
ATOM 631 C CA . GLY A 1 74 ? -0.412 4.277 -6.684 1.00 89.88 74 GLY A CA 1
ATOM 632 C C . GLY A 1 74 ? -1.891 3.896 -6.566 1.00 89.88 74 GLY A C 1
ATOM 633 O O . GLY A 1 74 ? -2.671 4.666 -6.006 1.00 89.88 74 GLY A O 1
ATOM 634 N N . ASP A 1 75 ? -2.272 2.688 -6.996 1.00 91.12 75 ASP A N 1
ATOM 635 C CA . ASP A 1 75 ? -3.633 2.152 -6.848 1.00 91.12 75 ASP A CA 1
ATOM 636 C C . ASP A 1 75 ? -4.072 2.162 -5.373 1.00 91.12 75 ASP A C 1
ATOM 638 O O . ASP A 1 75 ? -5.181 2.582 -5.037 1.00 91.12 75 ASP A O 1
ATOM 642 N N . LEU A 1 76 ? -3.174 1.729 -4.479 1.00 88.50 76 LEU A N 1
ATOM 643 C CA . LEU A 1 76 ? -3.389 1.748 -3.035 1.00 88.50 76 LEU A CA 1
ATOM 644 C C . LEU A 1 76 ? -3.412 3.172 -2.462 1.00 88.50 76 LEU A C 1
ATOM 646 O O . LEU A 1 76 ? -4.139 3.430 -1.513 1.00 88.50 76 LEU A O 1
ATOM 650 N N . GLY A 1 77 ? -2.656 4.116 -3.021 1.00 84.44 77 GLY A N 1
ATOM 651 C CA .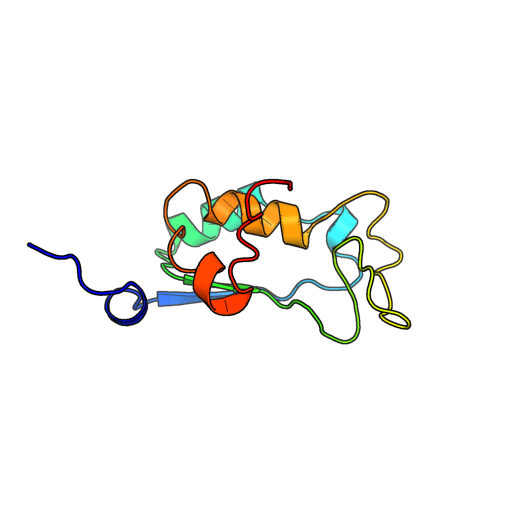 GLY A 1 77 ? -2.743 5.528 -2.640 1.00 84.44 77 GLY A CA 1
ATOM 652 C C . GLY A 1 77 ? -4.105 6.144 -2.978 1.00 84.44 77 GLY A C 1
ATOM 653 O O . GLY A 1 77 ? -4.689 6.852 -2.156 1.00 84.44 77 GLY A O 1
ATOM 654 N N . ASN A 1 78 ? -4.651 5.826 -4.155 1.00 84.12 78 ASN A N 1
ATOM 655 C CA . ASN A 1 78 ? -5.912 6.394 -4.640 1.00 84.12 78 ASN A CA 1
ATOM 656 C C . ASN A 1 78 ? -7.109 6.031 -3.749 1.00 84.12 78 ASN A C 1
ATOM 658 O O . ASN A 1 78 ? -7.935 6.896 -3.458 1.00 84.12 78 ASN A O 1
ATOM 662 N N . ILE A 1 79 ? -7.167 4.800 -3.226 1.00 79.81 79 ILE A N 1
ATOM 663 C CA . ILE A 1 79 ? -8.239 4.393 -2.296 1.00 79.81 79 ILE A CA 1
ATOM 664 C C . ILE A 1 79 ? -8.205 5.152 -0.961 1.00 79.81 79 ILE A C 1
ATOM 666 O O . ILE A 1 79 ? -9.203 5.159 -0.246 1.00 79.81 79 ILE A O 1
ATOM 670 N N . PHE A 1 80 ? -7.074 5.771 -0.606 1.00 68.69 80 PHE A N 1
ATOM 671 C CA . PHE A 1 80 ? -6.942 6.569 0.611 1.00 68.69 80 PHE A CA 1
ATOM 672 C C . 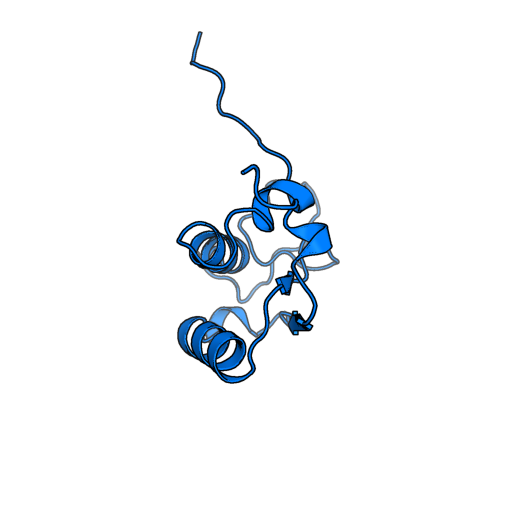PHE A 1 80 ? -7.260 8.052 0.387 1.00 68.69 80 PHE A C 1
ATOM 674 O O . PHE A 1 80 ? -7.678 8.728 1.327 1.00 68.69 80 PHE A O 1
ATOM 681 N N . GLY A 1 81 ? -7.097 8.554 -0.842 1.00 61.06 81 GLY A N 1
ATOM 682 C CA . GLY A 1 81 ? -7.490 9.913 -1.228 1.00 61.06 81 GLY A CA 1
ATOM 683 C C . GLY A 1 81 ? -9.010 10.111 -1.282 1.00 61.06 81 GLY A C 1
ATOM 684 O O . GLY A 1 81 ? -9.508 11.179 -0.922 1.00 61.06 81 GLY A O 1
ATOM 685 N N . GLU A 1 82 ? -9.765 9.072 -1.647 1.00 48.19 82 GLU A N 1
ATOM 686 C CA . GLU A 1 82 ? -11.233 9.088 -1.701 1.00 48.19 82 GLU A CA 1
ATOM 687 C C . GLU A 1 82 ? -11.872 8.646 -0.374 1.00 48.19 82 GLU A C 1
ATOM 689 O O . GLU A 1 82 ? -12.464 7.577 -0.255 1.00 48.19 82 GLU A O 1
ATOM 694 N N . GLY A 1 83 ? -11.785 9.499 0.649 1.00 48.69 83 GLY A N 1
ATOM 695 C CA . GLY A 1 83 ? -12.493 9.280 1.914 1.00 48.69 83 GLY A CA 1
ATOM 696 C C . GLY A 1 83 ? -11.942 8.128 2.771 1.00 48.69 83 GLY A C 1
ATOM 697 O O . GLY A 1 83 ? -11.217 7.245 2.337 1.00 48.69 83 GLY A O 1
ATOM 698 N N . LEU A 1 84 ? -12.256 8.185 4.066 1.00 47.00 84 LEU A N 1
ATOM 699 C CA . LEU A 1 84 ? -11.690 7.382 5.164 1.00 47.00 84 LEU A CA 1
ATOM 700 C C . LEU A 1 84 ? -10.214 7.676 5.540 1.00 47.00 84 LEU A C 1
ATOM 702 O O . LEU A 1 84 ? -9.920 7.646 6.732 1.00 47.00 84 LEU A O 1
ATOM 706 N N . PHE A 1 85 ? -9.319 8.055 4.612 1.00 51.38 85 PHE A N 1
ATOM 707 C CA . PHE A 1 85 ? -7.871 8.205 4.905 1.00 51.38 85 PHE A CA 1
ATOM 708 C C . PHE A 1 85 ? -7.170 9.440 4.297 1.00 51.38 85 PHE A C 1
ATOM 710 O O . PHE A 1 85 ? -5.941 9.510 4.318 1.00 51.38 85 PHE A O 1
ATOM 717 N N . GLY A 1 86 ? -7.915 10.437 3.806 1.00 44.75 86 GLY A N 1
ATOM 718 C CA . GLY A 1 86 ? -7.354 11.572 3.048 1.00 44.75 86 GLY A CA 1
ATOM 719 C C . GLY A 1 86 ? -6.256 12.376 3.764 1.00 44.75 86 GLY A C 1
ATOM 720 O O . GLY A 1 86 ? -5.373 12.924 3.114 1.00 44.75 86 GLY A O 1
ATOM 721 N N . ASP A 1 87 ? -6.243 12.383 5.100 1.00 44.19 87 ASP A N 1
ATOM 722 C CA . ASP A 1 87 ? -5.206 13.063 5.889 1.00 44.19 87 ASP A CA 1
ATOM 723 C C . ASP A 1 87 ? -3.896 12.238 6.038 1.00 44.19 87 ASP A C 1
ATOM 725 O O . ASP A 1 87 ? -2.843 12.785 6.378 1.00 44.19 87 ASP A O 1
ATOM 729 N N . LEU A 1 88 ? -3.950 10.916 5.808 1.00 48.16 88 LEU A N 1
ATOM 730 C CA . LEU A 1 88 ? -2.879 9.944 6.081 1.00 48.16 88 LEU A CA 1
ATOM 731 C C . LEU A 1 88 ? -1.807 9.925 4.977 1.00 48.16 88 LEU A C 1
ATOM 733 O O . LEU A 1 88 ? -0.611 9.865 5.265 1.00 48.16 88 LEU A O 1
ATOM 737 N N . PHE A 1 89 ? -2.237 9.998 3.712 1.00 41.38 89 PHE A N 1
ATOM 738 C CA . PHE A 1 89 ? -1.353 9.925 2.542 1.00 41.38 89 PHE A CA 1
ATOM 739 C C . PHE A 1 89 ? -0.445 11.161 2.429 1.00 41.38 89 PHE A C 1
ATOM 741 O O . PHE A 1 89 ? 0.750 11.044 2.150 1.00 41.38 89 PHE A O 1
ATOM 748 N N . GLU A 1 90 ? -0.987 12.337 2.756 1.00 36.66 90 GLU A N 1
ATOM 749 C CA . GLU A 1 90 ? -0.291 13.626 2.657 1.00 36.66 90 GLU A CA 1
ATOM 750 C C . GLU A 1 90 ? 0.948 13.732 3.562 1.00 36.66 90 GLU A C 1
ATOM 752 O O . GLU A 1 90 ? 1.899 14.450 3.246 1.00 36.66 90 GLU A O 1
ATOM 757 N N . THR A 1 91 ? 0.978 12.993 4.678 1.00 36.88 91 THR A N 1
ATOM 758 C CA . THR A 1 91 ? 2.058 13.110 5.675 1.00 36.88 91 THR A CA 1
ATOM 759 C C . THR A 1 91 ? 3.257 12.203 5.372 1.00 36.88 91 THR A C 1
ATOM 761 O O . THR A 1 91 ? 4.380 12.551 5.728 1.00 36.88 91 THR A O 1
ATOM 764 N N . PHE A 1 92 ? 3.059 11.066 4.693 1.00 39.25 92 PHE A N 1
ATOM 765 C CA . PHE A 1 92 ? 4.147 10.119 4.402 1.00 39.25 92 PHE A CA 1
ATOM 766 C C . PHE A 1 92 ? 4.841 10.360 3.057 1.00 39.25 92 PHE A C 1
ATOM 768 O O . PHE A 1 92 ? 6.030 10.071 2.945 1.00 39.25 92 PHE A O 1
ATOM 775 N N . PHE A 1 93 ? 4.140 10.909 2.058 1.00 40.59 93 PHE A N 1
ATOM 776 C CA . PHE A 1 93 ? 4.705 11.085 0.712 1.00 40.59 93 PHE A CA 1
ATOM 777 C C . PHE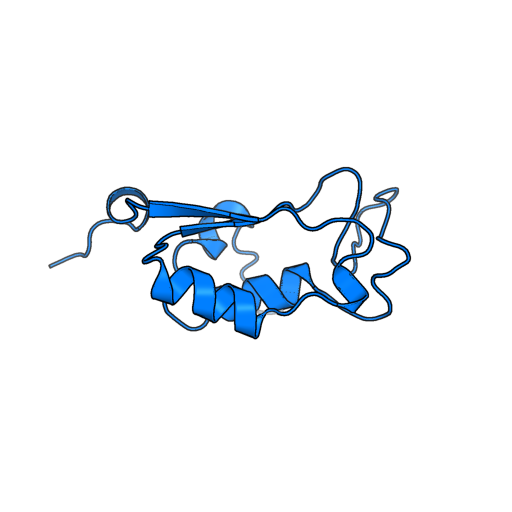 A 1 93 ? 5.013 12.524 0.315 1.00 40.59 93 PHE A C 1
ATOM 779 O O . PHE A 1 93 ? 5.658 12.726 -0.710 1.00 40.59 93 PHE A O 1
ATOM 786 N N . GLY A 1 94 ? 4.656 13.507 1.145 1.00 28.52 94 GLY A N 1
ATOM 787 C CA . GLY A 1 94 ? 4.918 14.911 0.867 1.00 28.52 94 GLY A CA 1
ATOM 788 C C . GLY A 1 94 ? 4.120 15.409 -0.339 1.00 28.52 94 GLY A C 1
ATOM 789 O O . GLY A 1 94 ? 4.233 14.925 -1.464 1.00 28.52 94 GLY A O 1
ATOM 790 N N . THR A 1 95 ? 3.330 16.451 -0.128 1.00 36.06 95 THR A N 1
ATOM 791 C CA . THR A 1 95 ? 2.708 17.208 -1.214 1.00 36.06 95 THR A CA 1
ATOM 792 C C . THR A 1 95 ? 3.768 17.672 -2.232 1.00 36.06 95 THR A C 1
ATOM 794 O O . THR A 1 95 ? 4.391 18.719 -2.061 1.00 36.06 95 THR A O 1
ATOM 797 N N . ARG A 1 96 ? 3.906 17.007 -3.388 1.00 33.53 96 ARG A N 1
ATOM 798 C CA . ARG A 1 96 ? 4.162 17.771 -4.619 1.00 33.53 96 ARG A CA 1
ATOM 799 C C . ARG A 1 96 ? 2.840 18.411 -5.013 1.00 33.53 96 ARG A C 1
ATOM 801 O O . ARG A 1 96 ? 2.115 17.900 -5.862 1.00 33.53 96 ARG A O 1
ATOM 808 N N . ARG A 1 97 ? 2.543 19.575 -4.430 1.00 37.50 97 ARG A N 1
ATOM 809 C CA . ARG A 1 97 ? 1.670 20.529 -5.117 1.00 37.50 97 ARG A CA 1
ATOM 810 C C . ARG A 1 97 ? 2.314 20.782 -6.482 1.00 37.50 97 ARG A C 1
ATOM 812 O O . ARG A 1 97 ? 3.422 21.314 -6.537 1.00 37.50 97 ARG A O 1
ATOM 819 N N . ARG A 1 98 ? 1.657 20.401 -7.584 1.00 39.47 98 ARG A N 1
ATOM 820 C CA . ARG A 1 98 ? 1.931 21.045 -8.875 1.00 39.47 98 ARG A CA 1
ATOM 821 C C . ARG A 1 98 ? 1.657 22.531 -8.653 1.00 39.47 98 ARG A C 1
ATOM 823 O O . ARG A 1 98 ? 0.504 22.933 -8.529 1.00 39.47 98 ARG A O 1
ATOM 830 N N . GLY A 1 99 ? 2.715 23.325 -8.515 1.00 33.50 99 GLY A N 1
ATOM 831 C CA . GLY A 1 99 ? 2.605 24.771 -8.658 1.00 33.50 99 GLY A CA 1
ATOM 832 C C . GLY A 1 99 ? 2.091 25.098 -10.065 1.00 33.50 99 GLY A C 1
ATOM 833 O O . GLY A 1 99 ? 2.288 24.286 -10.977 1.00 33.50 99 GLY A O 1
ATOM 834 N N . PRO A 1 100 ? 1.410 26.239 -10.255 1.00 34.09 100 PRO A N 1
ATOM 835 C CA . PRO A 1 100 ? 0.937 26.631 -11.574 1.00 34.09 100 PRO A CA 1
ATOM 836 C C . PRO A 1 100 ? 2.131 26.735 -12.526 1.00 34.09 100 PRO A C 1
ATOM 838 O O . PRO A 1 100 ? 3.177 27.279 -12.163 1.00 34.09 100 PRO A O 1
ATOM 841 N N . SER A 1 101 ? 1.970 26.174 -13.725 1.00 39.31 101 SER A N 1
ATOM 842 C CA . SER A 1 101 ? 2.925 26.306 -14.821 1.00 39.31 101 SER A CA 1
ATOM 843 C C . SER A 1 101 ? 3.217 27.786 -15.057 1.00 39.31 101 SER A C 1
ATOM 845 O O . SER A 1 101 ? 2.292 28.558 -15.320 1.00 39.31 101 SER A O 1
ATOM 847 N N . ARG A 1 102 ? 4.488 28.164 -14.929 1.00 38.12 102 ARG A N 1
ATOM 848 C CA . ARG A 1 102 ? 5.019 29.342 -15.611 1.00 38.12 102 ARG A CA 1
ATOM 849 C C . ARG A 1 102 ? 5.358 28.966 -17.042 1.00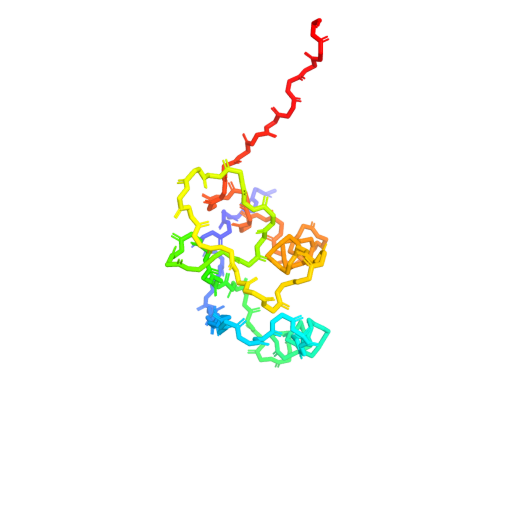 38.12 102 ARG A C 1
ATOM 851 O O . ARG A 1 102 ? 5.794 27.807 -17.229 1.00 38.12 102 ARG A O 1
#

Radius of gyration: 15.29 Å; chains: 1; bounding box: 34×41×34 Å

Foldseek 3Di:
DDDDQLVVVFDAEAEDEDDLQCLQPPDLVVVVVVCVVVVHQYYDYDADDQEHLAPDPDPPRHYRPNNPNHNVVVVNLVVLCPDSHVSPSCPPPPDPPPDDDD

pLDDT: mean 78.07, std 20.51, range [28.52, 95.0]

Sequence (102 aa):
MQRDPWYRRVRRWGQTNIREIDPQHYDIAWWQRYWRETGIEGVVLNAGGIVAYYPTAVPGHRRSPFLGDRDLFGDLGNIFGEGLFGDLFETFFGTRRRGPSR